Protein AF-A0AAX6BNE8-F1 (afdb_monomer_lite)

Structure (mmCIF, N/CA/C/O backbone):
data_AF-A0AAX6BNE8-F1
#
_entry.id   AF-A0AAX6BNE8-F1
#
loop_
_atom_site.group_PDB
_atom_site.id
_atom_site.type_symbol
_atom_site.label_atom_id
_atom_site.label_alt_id
_atom_site.label_comp_id
_atom_site.label_asym_id
_atom_site.label_entity_id
_atom_site.label_seq_id
_atom_site.pdbx_PDB_ins_code
_atom_site.Cartn_x
_atom_site.Cartn_y
_atom_site.Cartn_z
_atom_site.occupancy
_atom_site.B_iso_or_equiv
_atom_site.auth_seq_id
_atom_site.auth_comp_id
_atom_site.auth_asym_id
_atom_site.auth_atom_id
_atom_site.pdbx_PDB_model_num
ATOM 1 N N . MET A 1 1 ? -2.092 -4.272 -37.271 1.00 48.06 1 MET A N 1
ATOM 2 C CA . MET A 1 1 ? -1.705 -2.973 -37.875 1.00 48.06 1 MET A CA 1
ATOM 3 C C . MET A 1 1 ? -2.018 -1.800 -36.939 1.00 48.06 1 MET A C 1
ATOM 5 O O . MET A 1 1 ? -1.542 -0.697 -37.173 1.00 48.06 1 MET A O 1
ATOM 9 N N . ASP A 1 2 ? -2.716 -2.057 -35.828 1.00 48.94 2 ASP A N 1
ATOM 10 C CA . ASP A 1 2 ? -3.218 -1.058 -34.872 1.00 48.94 2 ASP A CA 1
ATOM 11 C C . ASP A 1 2 ? -2.210 -0.653 -33.778 1.00 48.94 2 ASP A C 1
ATOM 13 O O . ASP A 1 2 ? -2.365 0.382 -33.135 1.00 48.94 2 ASP A O 1
ATOM 17 N N . GLU A 1 3 ? -1.139 -1.428 -33.579 1.00 53.19 3 GLU A N 1
ATOM 18 C CA . GLU A 1 3 ? -0.070 -1.099 -32.622 1.00 53.19 3 GLU A CA 1
ATOM 19 C C . GLU A 1 3 ? 0.891 -0.021 -33.143 1.00 53.19 3 GLU A C 1
ATOM 21 O O . GLU A 1 3 ? 1.347 0.818 -32.368 1.00 53.19 3 GLU A O 1
ATOM 26 N N . LEU A 1 4 ? 1.149 0.021 -34.459 1.00 55.97 4 LEU A N 1
ATOM 27 C CA . LEU A 1 4 ? 2.033 1.021 -35.072 1.00 55.97 4 LEU A CA 1
ATOM 28 C C . LEU A 1 4 ? 1.445 2.437 -34.950 1.00 55.97 4 LEU A C 1
ATOM 30 O O . LEU A 1 4 ? 2.147 3.363 -34.556 1.00 55.97 4 LEU A O 1
ATOM 34 N N . GLY A 1 5 ? 0.139 2.607 -35.182 1.00 54.66 5 GLY A N 1
ATOM 35 C CA . GLY A 1 5 ? -0.540 3.903 -35.026 1.00 54.66 5 GLY A CA 1
ATOM 36 C C . GLY A 1 5 ? -0.579 4.417 -33.581 1.00 54.66 5 GLY A C 1
ATOM 37 O O . GLY A 1 5 ? -0.547 5.628 -33.357 1.00 54.66 5 GLY A O 1
ATOM 38 N N . LYS A 1 6 ? -0.575 3.504 -32.600 1.00 52.62 6 LYS A N 1
ATOM 39 C CA . LYS A 1 6 ? -0.510 3.829 -31.167 1.00 52.62 6 LYS A CA 1
ATOM 40 C C . LYS A 1 6 ? 0.895 4.261 -30.739 1.00 52.62 6 LYS A C 1
ATOM 42 O O . LYS A 1 6 ? 1.025 5.178 -29.934 1.00 52.62 6 LYS A O 1
ATOM 47 N N . PHE A 1 7 ? 1.933 3.638 -31.302 1.00 54.69 7 PHE A N 1
ATOM 48 C CA . PHE A 1 7 ? 3.332 3.968 -31.015 1.00 54.69 7 PHE A CA 1
ATOM 49 C C . PHE A 1 7 ? 3.744 5.337 -31.586 1.00 54.69 7 PHE A C 1
ATOM 51 O O . PHE A 1 7 ? 4.488 6.070 -30.940 1.00 54.69 7 PHE A O 1
ATOM 58 N N . PHE A 1 8 ? 3.215 5.717 -32.756 1.00 60.16 8 PHE A N 1
ATOM 59 C CA . PHE A 1 8 ? 3.486 7.014 -33.400 1.00 60.16 8 PHE A CA 1
ATOM 60 C C . PHE A 1 8 ? 2.504 8.142 -33.014 1.00 60.16 8 PHE A C 1
ATOM 62 O O . PHE A 1 8 ? 2.627 9.252 -33.524 1.00 60.16 8 PHE A O 1
ATOM 69 N N . GLY A 1 9 ? 1.538 7.892 -32.121 1.00 60.19 9 GLY A N 1
ATOM 70 C CA . GLY A 1 9 ? 0.616 8.921 -31.611 1.00 60.19 9 GLY A CA 1
ATOM 71 C C . GLY A 1 9 ? -0.476 9.371 -32.590 1.00 60.19 9 GLY A C 1
ATOM 72 O O . GLY A 1 9 ? -1.062 10.434 -32.407 1.00 60.19 9 GLY A O 1
ATOM 73 N N . VAL A 1 10 ? -0.765 8.574 -33.621 1.00 56.19 10 VAL A N 1
ATOM 74 C CA . VAL A 1 10 ? -1.703 8.930 -34.700 1.00 56.19 10 VAL A CA 1
ATOM 75 C C . VAL A 1 10 ? -3.156 8.570 -34.345 1.00 56.19 10 VAL A C 1
ATOM 77 O O . VAL A 1 10 ? -4.083 9.148 -34.906 1.00 56.19 10 VAL A O 1
ATOM 80 N N . TRP A 1 11 ? -3.387 7.666 -33.379 1.00 58.97 11 TRP A N 1
ATOM 81 C CA . TRP A 1 11 ? -4.734 7.330 -32.891 1.00 58.97 11 TRP A CA 1
ATOM 82 C C . TRP A 1 11 ? -4.709 6.807 -31.440 1.00 58.97 11 TRP A C 1
ATOM 84 O O . TRP A 1 11 ? -3.957 5.886 -31.121 1.00 58.97 11 TRP A O 1
ATOM 94 N N . SER A 1 12 ? -5.556 7.359 -30.557 1.00 57.47 12 SER A N 1
ATOM 95 C CA . SER A 1 12 ? -5.814 6.839 -29.201 1.00 57.47 12 SER A CA 1
ATOM 96 C C . SER A 1 12 ? -7.293 6.472 -29.018 1.00 57.47 12 SER A C 1
ATOM 98 O O . SER A 1 12 ? -8.172 7.185 -29.502 1.00 57.47 12 SER A O 1
ATOM 100 N N . TYR A 1 13 ? -7.576 5.355 -28.338 1.00 53.84 13 TYR A N 1
ATOM 101 C CA . TYR A 1 13 ? -8.948 4.916 -28.055 1.00 53.84 13 TYR A CA 1
ATOM 102 C C . TYR A 1 13 ? -9.547 5.748 -26.910 1.00 53.84 13 TYR A C 1
ATOM 104 O O . TYR A 1 13 ? -8.916 5.856 -25.858 1.00 53.84 13 TYR A O 1
ATOM 112 N N . PRO A 1 14 ? -10.773 6.279 -27.060 1.00 53.59 14 PRO A N 1
ATOM 113 C CA . PRO A 1 14 ? -11.358 7.203 -26.087 1.00 53.59 14 PRO A CA 1
ATOM 114 C C . PRO A 1 14 ? -11.714 6.561 -24.735 1.00 53.59 14 PRO A C 1
ATOM 116 O O . PRO A 1 14 ? -11.885 7.274 -23.754 1.00 53.59 14 PRO A O 1
ATOM 119 N N . HIS A 1 15 ? -11.806 5.231 -24.652 1.00 53.44 15 HIS A N 1
ATOM 120 C CA . HIS A 1 15 ? -12.102 4.497 -23.417 1.00 53.44 15 HIS A CA 1
ATOM 121 C C . HIS A 1 15 ? -11.048 3.413 -23.165 1.00 53.44 15 HIS A C 1
ATOM 123 O O . HIS A 1 15 ? -11.243 2.229 -23.431 1.00 53.44 15 HIS A O 1
ATOM 129 N N . GLN A 1 16 ? -9.902 3.831 -22.628 1.00 55.28 16 GLN A N 1
ATOM 130 C CA . GLN A 1 16 ? -9.011 2.952 -21.873 1.00 55.28 16 GLN A CA 1
ATOM 131 C C . GLN A 1 16 ? -9.504 2.953 -20.427 1.00 55.28 16 GLN A C 1
ATOM 133 O O . GLN A 1 16 ? -9.514 4.010 -19.802 1.00 55.28 16 GLN A O 1
ATOM 138 N N . LEU A 1 17 ? -9.916 1.793 -19.897 1.00 52.50 17 LEU A N 1
ATOM 139 C CA . LEU A 1 17 ? -10.459 1.704 -18.533 1.00 52.50 17 LEU A CA 1
ATOM 140 C C . LEU A 1 17 ? -9.525 2.338 -17.489 1.00 52.50 17 LEU A C 1
ATOM 142 O O . LEU A 1 17 ? -10.028 2.944 -16.554 1.00 52.50 17 LEU A O 1
ATOM 146 N N . LEU A 1 18 ? -8.201 2.317 -17.698 1.00 50.56 18 LEU A N 1
ATOM 147 C CA . LEU A 1 18 ? -7.245 3.193 -17.016 1.00 50.56 18 LEU A CA 1
ATOM 148 C C . LEU A 1 18 ? -6.056 3.506 -17.949 1.00 50.56 18 LEU A C 1
ATOM 150 O O . LEU A 1 18 ? -5.346 2.608 -18.390 1.00 50.56 18 LEU A O 1
ATOM 154 N N . VAL A 1 19 ? -5.820 4.790 -18.234 1.00 50.09 19 VAL A N 1
ATOM 155 C CA . VAL A 1 19 ? -4.647 5.311 -18.981 1.00 50.09 19 VAL A CA 1
ATOM 1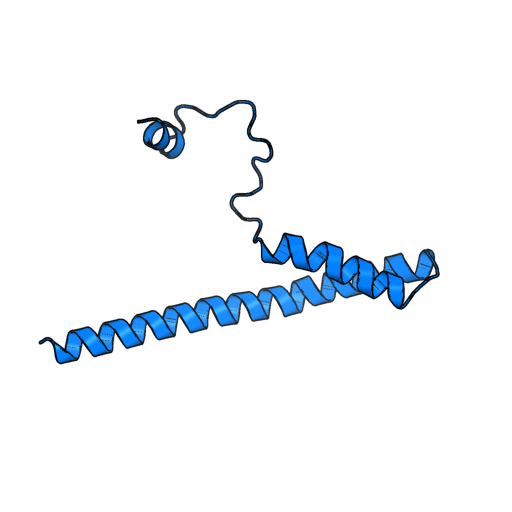56 C C . VAL A 1 19 ? -3.366 5.294 -18.120 1.00 50.09 19 VAL A C 1
ATOM 158 O O . VAL A 1 19 ? -2.254 5.430 -18.620 1.00 50.09 19 VAL A O 1
ATOM 161 N N . PHE A 1 20 ? -3.498 5.079 -16.810 1.00 48.06 20 PHE A N 1
ATOM 162 C CA . PHE A 1 20 ? -2.417 5.223 -15.826 1.00 48.06 20 PHE A CA 1
ATOM 163 C C . PHE A 1 20 ? -1.617 3.932 -15.571 1.00 48.06 20 PHE A C 1
ATOM 165 O O . PHE A 1 20 ? -0.618 3.942 -14.852 1.00 48.06 20 PHE A O 1
ATOM 172 N N . THR A 1 21 ? -2.028 2.808 -16.159 1.00 49.22 21 THR A N 1
ATOM 173 C CA . THR A 1 21 ? -1.556 1.467 -15.779 1.00 49.22 21 THR A CA 1
ATOM 174 C C . THR A 1 21 ? -0.208 1.072 -16.374 1.00 49.22 21 THR A C 1
ATOM 176 O O . THR A 1 21 ? 0.345 0.056 -15.973 1.00 49.22 21 THR A O 1
ATOM 179 N N . HIS A 1 22 ? 0.374 1.853 -17.292 1.00 51.66 22 HIS A N 1
ATOM 180 C CA . HIS A 1 22 ? 1.650 1.465 -17.910 1.00 51.66 22 HIS A CA 1
ATOM 181 C C . HIS A 1 22 ? 2.809 1.395 -16.891 1.00 51.66 22 HIS A C 1
ATOM 183 O O . HIS A 1 22 ? 3.788 0.690 -17.127 1.00 51.66 22 HIS A O 1
ATOM 189 N N . ARG A 1 23 ? 2.691 2.086 -15.746 1.00 51.34 23 ARG A N 1
ATOM 190 C CA . ARG A 1 23 ? 3.701 2.081 -14.672 1.00 51.34 23 ARG A CA 1
ATOM 191 C C . ARG A 1 23 ? 3.228 1.501 -13.338 1.00 51.34 23 ARG A C 1
ATOM 193 O O . ARG A 1 23 ? 4.032 1.449 -12.416 1.00 51.34 23 ARG A O 1
ATOM 200 N N . PHE A 1 24 ? 1.964 1.094 -13.210 1.00 54.88 24 PHE A N 1
ATOM 201 C CA . PHE A 1 24 ? 1.467 0.524 -11.955 1.00 54.88 24 PHE A CA 1
ATOM 202 C C . PHE A 1 24 ? 1.836 -0.957 -11.900 1.00 54.88 24 PHE A C 1
ATOM 204 O O . PHE A 1 24 ? 1.323 -1.763 -12.680 1.00 54.88 24 PHE A O 1
ATOM 211 N N . ASN A 1 25 ? 2.770 -1.309 -11.018 1.00 63.84 25 ASN A N 1
ATOM 212 C CA . ASN A 1 25 ? 3.254 -2.674 -10.889 1.00 63.84 25 ASN A CA 1
ATOM 213 C C . ASN A 1 25 ? 2.171 -3.533 -10.211 1.00 63.84 25 ASN A C 1
ATOM 215 O O . ASN A 1 25 ? 1.479 -3.068 -9.305 1.00 63.84 25 ASN A O 1
ATOM 219 N N . SER A 1 26 ? 2.022 -4.804 -10.601 1.00 69.31 26 SER A N 1
ATOM 220 C CA . SER A 1 26 ? 1.062 -5.718 -9.944 1.00 69.31 26 SER A CA 1
ATOM 221 C C . SER A 1 26 ? 1.326 -5.851 -8.439 1.00 69.31 26 SER A C 1
ATOM 223 O O . SER A 1 26 ? 0.406 -6.071 -7.656 1.00 69.31 26 SER A O 1
ATOM 225 N N . VAL A 1 27 ? 2.582 -5.650 -8.033 1.00 69.94 27 VAL A N 1
ATOM 226 C CA . VAL A 1 27 ? 3.001 -5.592 -6.630 1.00 69.94 27 VAL A CA 1
ATOM 227 C C . VAL A 1 27 ? 2.320 -4.442 -5.887 1.00 69.94 27 VAL A C 1
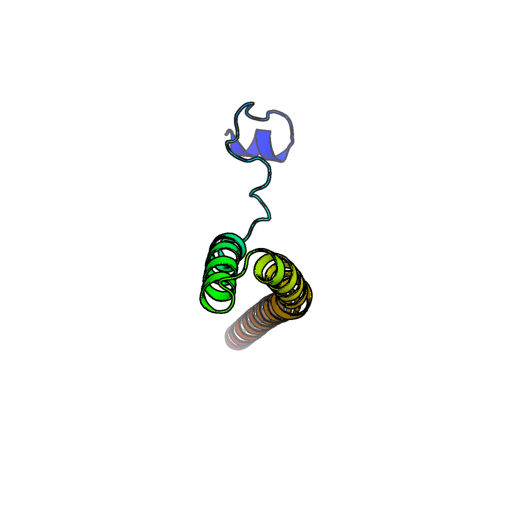ATOM 229 O O . VAL A 1 27 ? 1.814 -4.667 -4.794 1.00 69.94 27 VAL A O 1
ATOM 232 N N . ASP A 1 28 ? 2.222 -3.250 -6.479 1.00 75.50 28 ASP A N 1
ATOM 233 C CA . ASP A 1 28 ? 1.581 -2.094 -5.835 1.00 75.50 28 ASP A CA 1
ATOM 234 C C . ASP A 1 28 ? 0.098 -2.379 -5.560 1.00 75.50 28 ASP A C 1
ATOM 236 O O . ASP A 1 28 ? -0.437 -2.034 -4.506 1.00 75.50 28 ASP A O 1
ATOM 240 N N . PHE A 1 29 ? -0.548 -3.103 -6.477 1.00 79.19 29 PHE A N 1
ATOM 241 C CA . PHE A 1 29 ? -1.953 -3.487 -6.365 1.00 79.19 29 PHE A CA 1
ATOM 242 C C . PHE A 1 29 ? -2.222 -4.497 -5.243 1.00 79.19 29 PHE A C 1
ATOM 244 O O . PHE A 1 29 ? -3.300 -4.483 -4.655 1.00 79.19 29 PHE A O 1
ATOM 251 N N . ALA A 1 30 ? -1.255 -5.363 -4.932 1.00 83.56 30 ALA A N 1
ATOM 252 C CA . ALA A 1 30 ? -1.363 -6.322 -3.835 1.00 83.56 30 ALA A CA 1
ATOM 253 C C . ALA A 1 30 ? -0.909 -5.718 -2.495 1.00 83.56 30 ALA A C 1
ATOM 255 O O . ALA A 1 30 ? -1.540 -5.935 -1.461 1.00 83.56 30 ALA A O 1
ATOM 256 N N . VAL A 1 31 ? 0.166 -4.929 -2.501 1.00 83.81 31 VAL A N 1
ATOM 257 C CA . VAL A 1 31 ? 0.795 -4.386 -1.288 1.00 83.81 31 VAL A CA 1
ATOM 258 C C . VAL A 1 31 ? -0.097 -3.364 -0.590 1.00 83.81 31 VAL A C 1
ATOM 260 O O . VAL A 1 31 ? -0.179 -3.384 0.639 1.00 83.81 31 VAL A O 1
ATOM 263 N N . ILE A 1 32 ? -0.794 -2.500 -1.332 1.00 85.50 32 ILE A N 1
ATOM 264 C CA . ILE A 1 32 ? -1.679 -1.479 -0.748 1.00 85.50 32 ILE A CA 1
ATOM 265 C C . ILE A 1 32 ? -2.815 -2.110 0.082 1.00 85.50 32 ILE A C 1
ATOM 267 O O . ILE A 1 32 ? -2.888 -1.817 1.279 1.00 85.50 32 ILE A O 1
ATOM 271 N N . PRO A 1 33 ? -3.682 -2.991 -0.465 1.00 88.94 33 PRO A N 1
ATOM 272 C CA . PRO A 1 33 ? -4.766 -3.578 0.319 1.00 88.94 33 PRO A CA 1
ATOM 273 C C . PRO A 1 33 ? -4.239 -4.449 1.468 1.00 88.94 33 PRO A C 1
ATOM 275 O O . PRO A 1 33 ? -4.767 -4.373 2.578 1.00 88.94 33 PRO A O 1
ATOM 278 N N . VAL A 1 34 ? -3.159 -5.211 1.263 1.00 90.69 34 VAL A N 1
ATOM 279 C CA . VAL A 1 34 ? -2.566 -6.035 2.331 1.00 90.69 34 VAL A CA 1
ATOM 280 C C . VAL A 1 34 ? -2.056 -5.164 3.481 1.00 90.69 34 VAL A C 1
ATOM 282 O O . VAL A 1 34 ? -2.376 -5.427 4.638 1.00 90.69 34 VAL A O 1
ATOM 285 N N . THR A 1 35 ? -1.345 -4.076 3.185 1.00 89.88 35 THR A N 1
ATOM 286 C CA . THR A 1 35 ? -0.849 -3.153 4.215 1.00 89.88 35 THR A CA 1
ATOM 287 C C . THR A 1 35 ? -2.005 -2.510 4.977 1.00 89.88 35 THR A C 1
ATOM 289 O O . THR A 1 35 ? -1.993 -2.493 6.206 1.00 89.88 35 THR A O 1
ATOM 292 N N . LEU A 1 36 ? -3.033 -2.024 4.276 1.00 89.88 36 LEU A N 1
ATOM 293 C CA . LEU A 1 36 ? -4.185 -1.380 4.912 1.00 89.88 36 LEU A CA 1
ATOM 294 C C . LEU A 1 36 ? -4.947 -2.341 5.834 1.00 89.88 36 LEU A C 1
ATOM 296 O O . LEU A 1 36 ? -5.356 -1.935 6.923 1.00 89.88 36 LEU A O 1
ATOM 300 N N . THR A 1 37 ? -5.107 -3.606 5.429 1.00 91.94 37 THR A N 1
ATOM 301 C CA . THR A 1 37 ? -5.746 -4.635 6.267 1.00 91.94 37 THR A CA 1
ATOM 302 C C . THR A 1 37 ? -4.901 -5.001 7.487 1.00 91.94 37 THR A C 1
ATOM 304 O O . THR A 1 37 ? -5.453 -5.114 8.580 1.00 91.94 37 THR A O 1
ATOM 307 N N . LEU A 1 38 ? -3.575 -5.097 7.356 1.00 91.44 38 LEU A N 1
ATOM 308 C CA . LEU A 1 38 ? -2.674 -5.335 8.489 1.00 91.44 38 LEU A CA 1
ATOM 309 C C . LEU A 1 38 ? -2.707 -4.180 9.492 1.00 91.44 38 LEU A C 1
ATOM 311 O O . LEU A 1 38 ? -2.882 -4.407 10.687 1.00 91.44 38 LEU A O 1
ATOM 315 N N . VAL A 1 39 ? -2.609 -2.932 9.026 1.00 91.69 39 VAL A N 1
ATOM 316 C CA . VAL A 1 39 ? -2.689 -1.759 9.914 1.00 91.69 39 VAL A CA 1
ATOM 317 C C . VAL A 1 39 ? -4.040 -1.717 10.638 1.00 91.69 39 VAL A C 1
ATOM 319 O O . VAL A 1 39 ? -4.095 -1.379 11.821 1.00 91.69 39 VAL A O 1
ATOM 322 N N . TYR A 1 40 ? -5.121 -2.121 9.965 1.00 90.12 40 TYR A N 1
ATOM 323 C CA . TYR A 1 40 ? -6.448 -2.206 10.573 1.00 90.12 40 TYR A CA 1
ATOM 324 C C . TYR A 1 40 ? -6.533 -3.279 11.668 1.00 90.12 40 TYR A C 1
ATOM 326 O O . TYR A 1 40 ? -7.139 -3.039 12.712 1.00 90.12 40 TYR A O 1
ATOM 334 N N . GLN A 1 41 ? -5.891 -4.436 11.471 1.00 90.62 41 GLN A N 1
ATOM 335 C CA . GLN A 1 41 ? -5.854 -5.507 12.473 1.00 90.62 41 GLN A CA 1
ATOM 336 C C . GLN A 1 41 ? -5.157 -5.077 13.773 1.00 90.62 41 GLN A C 1
ATOM 338 O O . GLN A 1 41 ? -5.599 -5.465 14.852 1.00 90.62 41 GLN A O 1
ATOM 343 N N . PHE A 1 42 ? -4.106 -4.256 13.693 1.00 87.44 42 PHE A N 1
ATOM 344 C CA . PHE A 1 42 ? -3.385 -3.782 14.882 1.00 87.44 42 PHE A CA 1
ATOM 345 C C . PHE A 1 42 ? -4.050 -2.583 15.570 1.00 87.44 42 PHE A C 1
ATOM 347 O O . PHE A 1 42 ? -3.939 -2.432 16.788 1.00 87.44 42 PHE A O 1
ATOM 354 N N . PHE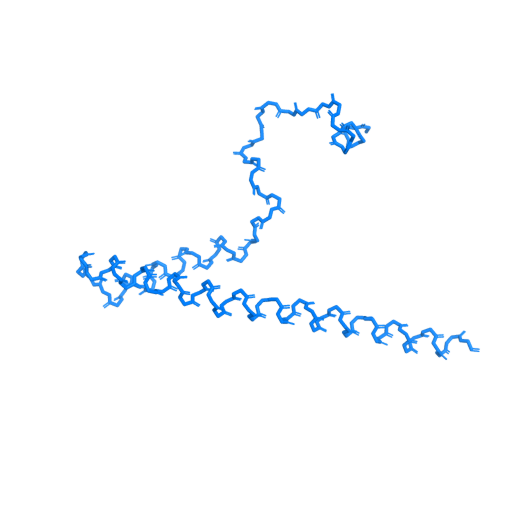 A 1 43 ? -4.751 -1.725 14.822 1.00 86.75 43 PHE A N 1
ATOM 355 C CA . PHE A 1 43 ? -5.329 -0.491 15.354 1.00 86.75 43 PHE A CA 1
ATOM 356 C C . PHE A 1 43 ? -6.823 -0.380 15.033 1.00 86.75 43 PHE A C 1
ATOM 358 O O . PHE A 1 43 ? -7.216 0.203 14.027 1.00 86.75 43 PHE A O 1
ATOM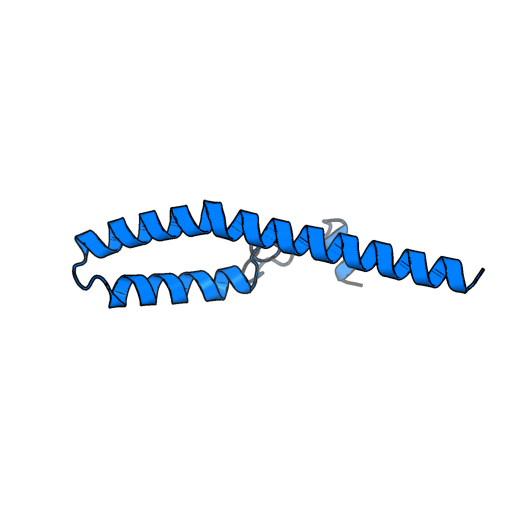 365 N N . SER A 1 44 ? -7.684 -0.830 15.951 1.00 79.69 44 SER A N 1
ATOM 366 C CA . SER A 1 44 ? -9.145 -0.712 15.779 1.00 79.69 44 SER A CA 1
ATOM 367 C C . SER A 1 44 ? -9.694 0.713 15.967 1.00 79.69 44 SER A C 1
ATOM 369 O O . SER A 1 44 ? -10.860 0.971 15.678 1.00 79.69 44 SER A O 1
ATOM 371 N N . LYS A 1 45 ? -8.890 1.669 16.465 1.00 92.00 45 LYS A N 1
ATOM 372 C CA . LYS A 1 45 ? -9.320 3.067 16.651 1.00 92.00 45 LYS A CA 1
ATOM 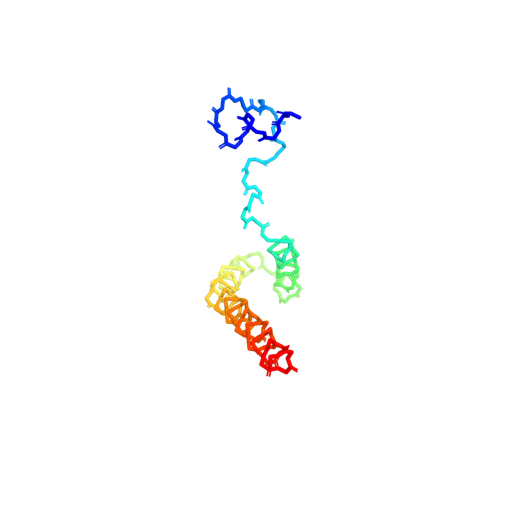373 C C . LYS A 1 45 ? -9.047 3.895 15.396 1.00 92.00 45 LYS A C 1
ATOM 375 O O . LYS A 1 45 ? -7.892 4.113 15.038 1.00 92.00 45 LYS A O 1
ATOM 380 N N . TRP A 1 46 ? -10.103 4.476 14.823 1.00 85.94 46 TRP A N 1
ATOM 381 C CA . TRP A 1 46 ? -10.070 5.241 13.566 1.00 85.94 46 TRP A CA 1
ATOM 382 C C . TRP A 1 46 ? -8.981 6.328 13.507 1.00 85.94 46 TRP A C 1
ATOM 384 O O . TRP A 1 46 ? -8.260 6.428 12.524 1.00 85.94 46 TRP A O 1
ATOM 394 N N . LYS A 1 47 ? -8.795 7.117 14.576 1.00 90.56 47 LYS A N 1
ATOM 395 C CA . LYS A 1 47 ? -7.787 8.199 14.597 1.00 90.56 47 LYS A CA 1
ATOM 396 C C . LYS A 1 47 ? -6.347 7.678 14.512 1.00 90.56 47 LYS A C 1
ATOM 398 O O . LYS A 1 47 ? -5.514 8.279 13.848 1.00 90.56 47 LYS A O 1
ATOM 403 N N . ILE A 1 48 ? -6.067 6.565 15.189 1.00 90.69 48 ILE A N 1
ATOM 404 C CA . ILE A 1 48 ? -4.731 5.956 15.234 1.00 90.69 48 ILE A CA 1
ATOM 405 C C . ILE A 1 48 ? -4.465 5.207 13.929 1.00 90.69 48 ILE A C 1
ATOM 407 O O . ILE A 1 48 ? -3.362 5.282 13.400 1.00 90.69 48 ILE A O 1
ATOM 411 N N . TYR A 1 49 ? -5.497 4.569 13.372 1.00 90.94 49 TYR A N 1
ATOM 412 C CA . TYR A 1 49 ? -5.439 3.889 12.084 1.00 90.94 49 TYR A CA 1
ATOM 413 C C . TYR A 1 49 ? -4.935 4.801 10.956 1.00 90.94 49 TYR A C 1
ATOM 415 O O . TYR A 1 49 ? -4.039 4.407 10.212 1.00 90.94 49 TYR A O 1
ATOM 423 N N . TRP A 1 50 ? -5.447 6.032 10.854 1.00 90.69 50 TRP A N 1
ATOM 424 C CA . TRP A 1 50 ? -5.008 6.979 9.820 1.00 90.69 50 TRP A CA 1
ATOM 425 C C . TRP A 1 50 ? -3.538 7.372 9.962 1.00 90.69 50 TRP A C 1
ATOM 427 O O . TRP A 1 50 ? -2.801 7.368 8.979 1.00 90.69 50 TRP A O 1
ATOM 437 N N . ILE A 1 51 ? -3.099 7.666 11.187 1.00 92.19 51 ILE A N 1
ATOM 438 C CA . ILE A 1 51 ? -1.708 8.048 11.462 1.00 92.19 51 ILE A CA 1
ATOM 439 C C . ILE A 1 51 ? -0.772 6.866 11.179 1.00 92.19 51 ILE A C 1
ATOM 441 O O . ILE A 1 51 ? 0.239 7.028 10.499 1.00 92.19 51 ILE A O 1
ATOM 445 N N . ALA A 1 52 ? -1.132 5.665 11.637 1.00 91.75 52 ALA A N 1
ATOM 446 C CA . ALA A 1 52 ? -0.365 4.448 11.394 1.00 91.75 52 ALA A CA 1
ATOM 447 C C . ALA A 1 52 ? -0.295 4.098 9.899 1.00 91.75 52 ALA A C 1
ATOM 449 O O . ALA A 1 52 ? 0.771 3.734 9.411 1.00 91.75 52 ALA A O 1
ATOM 450 N N . SER A 1 53 ? -1.392 4.267 9.157 1.00 90.94 53 SER A N 1
ATOM 451 C CA . SER A 1 53 ? -1.431 4.025 7.708 1.00 90.94 53 SER A CA 1
ATOM 452 C C . SER A 1 53 ? -0.543 5.010 6.946 1.00 90.94 53 SER A C 1
ATOM 454 O O . SER A 1 53 ? 0.162 4.612 6.021 1.00 90.94 53 SER A O 1
ATOM 456 N N . LEU A 1 54 ? -0.520 6.282 7.358 1.00 91.94 54 LEU A N 1
ATOM 457 C CA . LEU A 1 54 ? 0.342 7.301 6.758 1.00 91.94 54 LEU A CA 1
ATOM 458 C C . LEU A 1 54 ? 1.828 7.002 7.007 1.00 91.94 54 LEU A C 1
ATOM 460 O O . LEU A 1 54 ? 2.636 7.069 6.081 1.00 91.94 54 LEU A O 1
ATOM 464 N N . ILE A 1 55 ? 2.177 6.595 8.230 1.00 92.81 55 ILE A N 1
ATOM 465 C CA . ILE A 1 55 ? 3.536 6.162 8.577 1.00 92.81 55 ILE A CA 1
ATOM 466 C C . ILE A 1 55 ? 3.922 4.910 7.776 1.00 92.81 55 ILE A C 1
ATOM 468 O O . ILE A 1 55 ? 4.987 4.884 7.162 1.00 92.81 55 ILE A O 1
ATOM 472 N N . ALA A 1 56 ? 3.055 3.896 7.720 1.00 90.38 56 ALA A N 1
ATOM 473 C CA . ALA A 1 56 ? 3.297 2.669 6.960 1.00 90.38 56 ALA A CA 1
ATOM 474 C C . ALA A 1 56 ? 3.509 2.951 5.463 1.00 90.38 56 ALA A C 1
ATOM 476 O O . ALA A 1 56 ? 4.439 2.418 4.859 1.00 90.38 56 ALA A O 1
ATOM 477 N N . SER A 1 57 ? 2.710 3.849 4.879 1.00 87.75 57 SER A N 1
ATOM 478 C CA . SER A 1 57 ? 2.888 4.295 3.495 1.00 87.75 57 SER A CA 1
ATOM 479 C C . SER A 1 57 ? 4.242 4.972 3.280 1.00 87.75 57 SER A C 1
ATOM 481 O O . SER A 1 57 ? 4.892 4.715 2.268 1.00 87.75 57 SER A O 1
ATOM 483 N N . ALA A 1 58 ? 4.689 5.815 4.216 1.00 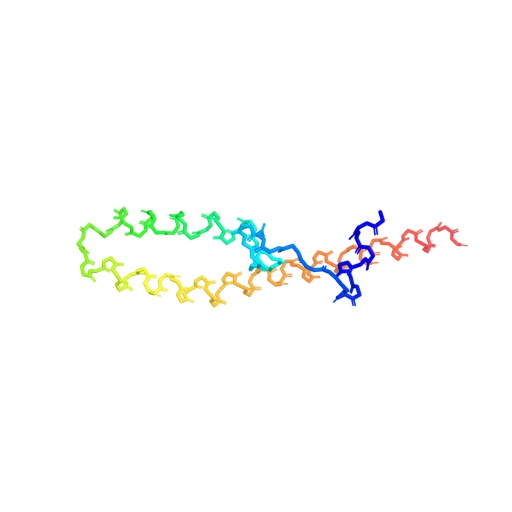90.25 58 ALA A N 1
ATOM 484 C CA . ALA A 1 58 ? 5.997 6.459 4.130 1.00 90.25 58 ALA A CA 1
ATOM 485 C C . ALA A 1 58 ? 7.141 5.430 4.200 1.00 90.25 58 ALA A C 1
ATOM 487 O O . ALA A 1 58 ? 8.081 5.499 3.408 1.00 90.25 58 ALA A O 1
ATOM 488 N N . PHE A 1 59 ? 7.032 4.429 5.080 1.00 90.69 59 PHE A N 1
ATOM 489 C CA . PHE A 1 59 ? 8.001 3.332 5.169 1.00 90.69 59 PHE A CA 1
ATOM 490 C C . PHE A 1 59 ? 8.078 2.511 3.878 1.00 90.69 59 PHE A C 1
ATOM 492 O O . PHE A 1 59 ? 9.175 2.226 3.400 1.00 90.69 59 PHE A O 1
ATOM 499 N N . ILE A 1 60 ? 6.936 2.161 3.284 1.00 86.81 60 ILE A N 1
ATOM 500 C CA . ILE A 1 60 ? 6.893 1.396 2.030 1.00 86.81 60 ILE A CA 1
ATOM 501 C C . ILE A 1 60 ? 7.466 2.216 0.870 1.00 86.81 60 ILE A C 1
ATOM 503 O O . ILE A 1 60 ? 8.228 1.681 0.066 1.00 86.81 60 ILE A O 1
ATOM 507 N N . ALA A 1 61 ? 7.174 3.516 0.808 1.00 85.81 61 ALA A N 1
ATOM 508 C CA . ALA A 1 61 ? 7.727 4.394 -0.218 1.00 85.81 61 ALA A CA 1
ATOM 509 C C . ALA A 1 61 ? 9.257 4.517 -0.123 1.00 85.81 61 ALA A C 1
ATOM 511 O O . ALA A 1 61 ? 9.928 4.574 -1.150 1.00 85.81 61 ALA A O 1
ATOM 512 N N . PHE A 1 62 ? 9.821 4.526 1.089 1.00 86.56 62 PHE A N 1
ATOM 513 C CA . PHE A 1 62 ? 11.264 4.700 1.279 1.00 86.56 62 PHE A CA 1
ATOM 514 C C . PHE A 1 62 ? 12.048 3.385 1.179 1.00 86.56 62 PHE A C 1
ATOM 516 O O . PHE A 1 62 ? 13.083 3.318 0.521 1.00 86.56 62 PHE A O 1
ATOM 523 N N . ILE A 1 63 ? 11.554 2.323 1.818 1.00 88.75 63 ILE A N 1
ATOM 524 C CA . ILE A 1 63 ? 12.243 1.028 1.895 1.00 88.75 63 ILE A CA 1
ATOM 525 C C . ILE A 1 63 ? 11.822 0.120 0.739 1.00 88.75 63 ILE A C 1
ATOM 527 O O . ILE A 1 63 ? 12.671 -0.475 0.076 1.00 88.75 63 ILE A O 1
ATOM 531 N N . GLY A 1 64 ? 10.518 0.026 0.469 1.00 80.81 64 GLY A N 1
ATOM 532 C CA . GLY A 1 64 ? 9.972 -0.868 -0.554 1.00 80.81 64 GLY A CA 1
ATOM 533 C C . GLY A 1 64 ? 10.483 -0.530 -1.953 1.00 80.81 64 GLY A C 1
ATOM 534 O O . GLY A 1 64 ? 10.944 -1.418 -2.670 1.00 80.81 64 GLY A O 1
ATOM 535 N N . VAL A 1 65 ? 10.495 0.758 -2.311 1.00 80.50 65 VAL A N 1
ATOM 536 C CA . VAL A 1 65 ? 11.004 1.222 -3.615 1.00 80.50 65 VAL A CA 1
ATOM 537 C C . VAL A 1 65 ? 12.507 0.960 -3.759 1.00 80.50 65 VAL A C 1
ATOM 539 O O . VAL A 1 65 ? 12.954 0.519 -4.822 1.00 80.50 65 VAL A O 1
ATOM 542 N N . LEU A 1 66 ? 13.291 1.178 -2.698 1.00 83.00 66 LEU A N 1
ATOM 543 C CA . LEU A 1 66 ? 14.738 0.953 -2.718 1.00 83.00 66 LEU A CA 1
ATOM 544 C C . LEU A 1 66 ? 15.071 -0.531 -2.914 1.00 83.00 66 LEU A C 1
ATOM 546 O O . LEU A 1 66 ? 15.879 -0.876 -3.776 1.00 83.00 66 LEU A O 1
ATOM 550 N N . ILE A 1 67 ? 14.403 -1.409 -2.163 1.00 85.50 67 ILE A N 1
ATOM 551 C CA . ILE A 1 67 ? 14.562 -2.862 -2.273 1.00 85.50 67 ILE A CA 1
ATOM 552 C C . ILE A 1 67 ? 14.183 -3.338 -3.675 1.00 85.50 67 ILE A C 1
ATOM 554 O O . ILE A 1 67 ? 14.932 -4.091 -4.298 1.00 85.50 67 ILE A O 1
ATOM 558 N N . PHE A 1 68 ? 13.046 -2.879 -4.199 1.00 78.19 68 PHE A N 1
ATOM 559 C CA . PHE A 1 68 ? 12.579 -3.297 -5.518 1.00 78.19 68 PHE A CA 1
ATOM 560 C C . PHE A 1 68 ? 13.545 -2.863 -6.629 1.00 78.19 68 PHE A C 1
ATOM 562 O O . PHE A 1 68 ? 13.882 -3.651 -7.515 1.00 78.19 68 PHE A O 1
ATOM 569 N N . THR A 1 69 ? 14.056 -1.635 -6.538 1.00 82.88 69 THR A N 1
ATOM 570 C CA . THR A 1 69 ? 15.060 -1.116 -7.474 1.00 82.88 69 THR A CA 1
ATOM 571 C C . THR A 1 69 ? 16.363 -1.911 -7.381 1.00 82.88 69 THR A C 1
ATOM 573 O O . THR A 1 69 ? 16.939 -2.270 -8.409 1.00 82.88 69 THR A O 1
ATOM 576 N N . PHE A 1 70 ? 16.801 -2.260 -6.168 1.00 86.81 70 PHE A N 1
ATOM 577 C CA . PHE A 1 70 ? 18.000 -3.069 -5.957 1.00 86.81 70 PHE A CA 1
ATOM 578 C C . PHE A 1 70 ? 17.878 -4.457 -6.598 1.00 86.81 70 PHE A C 1
ATOM 580 O O . PHE A 1 70 ? 18.770 -4.867 -7.340 1.00 86.81 70 PHE A O 1
ATOM 587 N N . PHE A 1 71 ? 16.760 -5.159 -6.384 1.00 85.62 71 PHE A N 1
ATOM 588 C CA . PHE A 1 71 ? 16.525 -6.469 -6.999 1.00 85.62 71 PHE A CA 1
ATOM 589 C C . PHE A 1 71 ? 16.450 -6.399 -8.524 1.00 85.62 71 PHE A C 1
ATOM 591 O O . PHE A 1 71 ? 17.011 -7.263 -9.199 1.00 85.62 71 PHE A O 1
ATOM 598 N N . HIS A 1 72 ? 15.803 -5.369 -9.072 1.00 83.69 72 HIS A N 1
ATOM 599 C CA . HIS A 1 72 ? 15.727 -5.177 -10.518 1.00 83.69 72 HIS A CA 1
ATOM 600 C C . HIS A 1 72 ? 17.122 -5.002 -11.137 1.00 83.69 72 HIS A C 1
ATOM 602 O O . HIS A 1 72 ? 17.451 -5.642 -12.139 1.00 83.69 72 HIS A O 1
ATOM 608 N N . ILE A 1 73 ? 17.962 -4.166 -10.519 1.00 86.62 73 ILE A N 1
ATOM 609 C CA . ILE A 1 73 ? 19.334 -3.922 -10.976 1.00 86.62 73 ILE A CA 1
ATOM 610 C C . ILE A 1 73 ? 20.186 -5.190 -10.831 1.00 86.62 73 ILE A C 1
ATOM 612 O O . ILE A 1 73 ? 20.870 -5.573 -11.779 1.00 86.62 73 ILE A O 1
ATOM 616 N N . LEU A 1 74 ? 20.111 -5.875 -9.686 1.00 87.81 74 LEU A N 1
ATOM 617 C CA . LEU A 1 74 ? 20.858 -7.109 -9.426 1.00 87.81 74 LEU A CA 1
ATOM 618 C C . LEU A 1 74 ? 20.528 -8.197 -10.454 1.00 87.81 74 LEU A C 1
ATOM 620 O O . LEU A 1 74 ? 21.429 -8.817 -11.022 1.00 87.81 74 LEU A O 1
ATOM 624 N N . TRP A 1 75 ? 19.238 -8.406 -10.716 1.00 82.75 75 TRP A N 1
ATOM 625 C CA . TRP A 1 75 ? 18.774 -9.369 -11.709 1.00 82.75 75 TRP A CA 1
ATOM 626 C C . TRP A 1 75 ? 19.292 -9.036 -13.113 1.00 82.75 75 TRP A C 1
ATOM 628 O O . TRP A 1 75 ? 19.780 -9.916 -13.824 1.00 82.75 75 TRP A O 1
ATOM 638 N N . SER A 1 76 ? 19.240 -7.757 -13.495 1.00 88.44 76 SER A N 1
ATOM 639 C CA . SER A 1 76 ? 19.744 -7.272 -14.785 1.00 88.44 76 SER A CA 1
ATOM 640 C C . SER A 1 76 ? 21.249 -7.529 -14.965 1.00 88.44 76 SER A C 1
ATOM 642 O O . SER A 1 76 ? 21.688 -8.010 -16.018 1.00 88.44 76 SER A O 1
ATOM 644 N N . ILE A 1 77 ? 22.045 -7.287 -13.919 1.00 89.62 77 ILE A N 1
ATOM 645 C CA . ILE A 1 77 ? 23.495 -7.539 -13.924 1.00 89.62 77 ILE A CA 1
ATOM 646 C C . ILE A 1 77 ? 23.781 -9.039 -14.067 1.00 89.62 77 ILE A C 1
ATOM 648 O O . ILE A 1 77 ? 24.540 -9.434 -14.953 1.00 89.62 77 ILE A O 1
ATOM 652 N N . LEU A 1 78 ? 23.107 -9.887 -13.285 1.00 89.50 78 LEU A N 1
ATOM 653 C CA . LEU A 1 78 ? 23.293 -11.340 -13.334 1.00 89.50 78 LEU A CA 1
ATOM 654 C C . LEU A 1 78 ? 22.983 -11.923 -14.727 1.00 89.50 78 LEU A C 1
ATOM 656 O O . LEU A 1 78 ? 23.724 -12.764 -15.245 1.00 89.50 78 LEU A O 1
ATOM 660 N N . ILE A 1 79 ? 21.907 -11.457 -15.370 1.00 88.56 79 ILE A N 1
ATOM 661 C CA . ILE A 1 79 ? 21.561 -11.852 -16.746 1.00 88.56 79 ILE A CA 1
ATOM 662 C C . ILE A 1 79 ? 22.660 -11.452 -17.737 1.00 88.56 79 ILE A C 1
ATOM 664 O O . ILE A 1 79 ? 22.946 -12.171 -18.697 1.00 88.56 79 ILE A O 1
ATOM 668 N N . THR A 1 80 ? 23.277 -10.296 -17.517 1.00 86.38 80 THR A N 1
ATOM 669 C CA . THR A 1 80 ? 24.313 -9.772 -18.407 1.00 86.38 80 THR A CA 1
ATOM 670 C C . THR A 1 80 ? 25.595 -10.594 -18.288 1.00 86.38 80 THR A C 1
ATOM 672 O O . THR A 1 80 ? 26.185 -10.964 -19.308 1.00 86.38 80 THR A O 1
ATOM 675 N N . ASP A 1 81 ? 25.992 -10.952 -17.068 1.00 86.69 81 ASP A N 1
ATOM 676 C CA . ASP A 1 81 ? 27.190 -11.760 -16.823 1.00 86.69 81 ASP A CA 1
ATOM 677 C C . ASP A 1 81 ? 27.033 -13.206 -17.301 1.00 86.69 81 ASP A C 1
ATOM 679 O O . ASP A 1 81 ? 27.936 -13.750 -17.944 1.00 86.69 81 ASP A O 1
ATOM 683 N N . THR A 1 82 ? 25.863 -13.813 -17.083 1.00 87.56 82 THR A N 1
ATOM 684 C CA . THR A 1 82 ? 25.569 -15.158 -17.605 1.00 87.56 82 THR A CA 1
ATOM 685 C C . THR A 1 82 ? 25.646 -15.187 -19.132 1.00 87.56 82 THR A C 1
ATOM 687 O O . THR A 1 82 ? 26.341 -16.035 -19.697 1.00 87.56 82 THR A O 1
ATOM 690 N N . LYS A 1 83 ? 25.038 -14.215 -19.826 1.00 87.12 83 LYS A N 1
ATOM 691 C CA . LYS A 1 83 ? 25.123 -14.107 -21.295 1.00 87.12 83 LYS A CA 1
ATOM 692 C C . LYS A 1 83 ? 26.564 -13.954 -21.794 1.00 87.12 83 LYS A C 1
ATOM 694 O O . LYS A 1 83 ? 26.942 -14.633 -22.749 1.00 87.12 83 LYS A O 1
ATOM 699 N N . LYS A 1 84 ? 27.387 -13.124 -21.142 1.00 80.12 84 LYS A N 1
ATOM 700 C CA . LYS A 1 84 ? 28.812 -12.962 -21.495 1.00 80.12 84 LYS A CA 1
ATOM 701 C C . LYS A 1 84 ? 29.609 -14.258 -21.315 1.00 80.12 84 LYS A C 1
ATOM 703 O O . LYS A 1 84 ? 30.427 -14.592 -22.173 1.00 80.12 84 LYS A O 1
ATOM 708 N N . ALA A 1 85 ? 29.352 -15.009 -20.244 1.00 82.50 85 ALA A N 1
ATOM 709 C CA . ALA A 1 85 ? 30.021 -16.283 -19.986 1.00 82.50 85 ALA A CA 1
ATOM 710 C C . ALA A 1 85 ? 29.694 -17.351 -21.047 1.00 82.50 85 ALA A C 1
ATOM 712 O O . ALA A 1 85 ? 30.581 -18.102 -21.454 1.00 82.50 85 ALA A O 1
ATOM 713 N N . HIS A 1 86 ? 28.450 -17.397 -21.536 1.00 77.50 86 HIS A N 1
ATOM 714 C CA . HIS A 1 86 ? 28.059 -18.297 -22.627 1.00 77.50 86 HIS A CA 1
ATOM 715 C C . HIS A 1 86 ? 28.710 -17.924 -23.965 1.00 77.50 86 HIS A C 1
ATOM 717 O O . HIS A 1 86 ? 29.158 -18.811 -24.695 1.00 77.50 86 HIS A O 1
ATOM 723 N N . LEU A 1 87 ? 28.825 -16.626 -24.263 1.00 78.00 87 LEU A N 1
ATOM 724 C CA . LEU A 1 87 ? 29.448 -16.153 -25.502 1.00 78.00 87 LEU A CA 1
ATOM 725 C C . LEU A 1 87 ? 30.943 -16.504 -25.554 1.00 78.00 87 LEU A C 1
ATOM 727 O O . LEU A 1 87 ? 31.421 -17.005 -26.565 1.00 78.00 87 LEU A O 1
ATOM 731 N N . LYS A 1 88 ? 31.661 -16.341 -24.433 1.00 74.19 88 LYS A N 1
ATOM 732 C CA . LYS A 1 88 ? 33.090 -16.687 -24.315 1.00 74.19 88 LYS A CA 1
ATOM 733 C C . LYS A 1 88 ? 33.381 -18.192 -24.402 1.00 74.19 88 LYS A C 1
ATOM 735 O O . LYS A 1 88 ? 34.516 -18.563 -24.649 1.00 74.19 88 LYS A O 1
ATOM 740 N N . ARG A 1 89 ? 32.393 -19.059 -24.154 1.00 70.81 89 ARG A N 1
ATOM 741 C CA . ARG A 1 89 ? 32.530 -20.521 -24.319 1.00 70.81 89 ARG A CA 1
ATOM 742 C C . ARG A 1 89 ? 32.237 -21.003 -25.742 1.00 70.81 89 ARG A C 1
ATOM 744 O O . ARG A 1 89 ? 32.513 -22.158 -26.036 1.00 70.81 89 ARG A O 1
ATOM 751 N N . SER A 1 90 ? 31.638 -20.154 -26.576 1.00 72.19 90 SER A N 1
ATOM 752 C CA . SER A 1 90 ? 31.222 -20.493 -27.945 1.00 72.19 90 SER A CA 1
ATOM 753 C C . SER A 1 90 ? 32.148 -19.897 -29.017 1.00 72.19 90 SER A C 1
ATOM 755 O O . SER A 1 90 ? 31.901 -20.104 -30.202 1.00 72.19 90 SER A O 1
ATOM 757 N N . ALA A 1 91 ? 33.169 -19.143 -28.599 1.00 65.44 91 ALA A N 1
ATOM 758 C CA . ALA A 1 91 ? 34.240 -18.572 -29.414 1.00 65.44 91 ALA A CA 1
ATOM 759 C C . ALA A 1 91 ? 35.564 -19.247 -29.045 1.00 65.44 91 ALA A C 1
ATOM 761 O O . ALA A 1 91 ? 36.392 -19.436 -29.959 1.00 65.44 91 ALA A O 1
#

Radius of gyration: 21.15 Å; chains: 1; bounding box: 46×30×54 Å

pLDDT: mean 76.72, std 15.14, range [48.06, 92.81]

Foldseek 3Di:
DVVVCVVVVNDDDPDDVDPPCPPPDVCNVVVLVVLLVVLCVVDVDPVVSVVSSVVSVVCCVVPVVVVVVVVVVVVVVVVVVVVVVVVVVVD

Organism: Priestia megaterium (NCBI:txid1404)

Secondary structure (DSSP, 8-state):
-HHHHHHTTS---S--S-TTTTS--HHHHHHHHHHHHHHHHH--SHHHHHHHHHHHHHHIIIIIHHHHHHHHHHHHHHHHHHHHHHHHH--

Sequence (91 aa):
MDELGKFFGVWSYPHQLLVFTHRFNSVDFAVIPVTLTLVYQFFSKWKIYWIASLIASAFIAFIGVLIFTFFHILWSILITDTKKAHLKRSA